Protein AF-A0A418KHU6-F1 (afdb_monomer_lite)

Sequence (121 aa):
MKYTPEALAAAVAASTSVAGVLRHLGVKPTGGSHAHLSRRIKALGLDTSHFTGRAHNKGQTSPRRLGWAEILVTRPPGSADWRPHDLRFLCPNCHSQTATWAGANRFGSRMPLPGTGDAAA

Secondary structure (DSSP, 8-state):
--S-HHHHHHHHHT-SSHHHHHHHTTPPP-TTHHHHHHHHHHHTT---TT--GGGTTTTPPPTT---HHHHEEEPPTT-----SS-EEE--TTT-TTSTT-TTTTTS---PPPTT------

Organism: NCBI:txid2293569

Structure (mmCIF, N/CA/C/O backbone):
data_AF-A0A418KHU6-F1
#
_entry.id   AF-A0A418KHU6-F1
#
loop_
_atom_site.group_PDB
_atom_site.id
_atom_site.type_symbol
_atom_site.label_atom_id
_atom_site.label_alt_id
_atom_site.label_comp_id
_atom_site.label_asym_id
_atom_site.label_entity_id
_atom_site.label_seq_id
_atom_site.pdbx_PDB_ins_code
_atom_site.Cartn_x
_atom_site.Cartn_y
_atom_site.Cartn_z
_atom_site.occupancy
_atom_site.B_iso_or_equiv
_atom_site.auth_seq_id
_atom_site.auth_comp_id
_atom_site.auth_asym_id
_atom_site.auth_atom_id
_atom_site.pdbx_PDB_model_num
ATOM 1 N N . MET A 1 1 ? -12.880 18.793 16.338 1.00 52.78 1 MET A N 1
ATOM 2 C CA . MET A 1 1 ? -12.699 17.323 16.252 1.00 52.78 1 MET A CA 1
ATOM 3 C C . MET A 1 1 ? -13.299 16.875 14.920 1.00 52.78 1 MET A C 1
ATOM 5 O O . MET A 1 1 ? -14.457 17.190 14.710 1.00 52.78 1 MET A O 1
ATOM 9 N N . LYS A 1 2 ? -12.538 16.292 13.973 1.00 66.50 2 LYS A N 1
ATOM 10 C CA . LYS A 1 2 ? -13.064 16.015 12.610 1.00 66.50 2 LYS A CA 1
ATOM 11 C C . LYS A 1 2 ? -13.844 14.699 12.472 1.00 66.50 2 LYS A C 1
ATOM 13 O O . LYS A 1 2 ? -14.635 14.595 11.548 1.00 66.50 2 LYS A O 1
ATOM 18 N N . TYR A 1 3 ? -13.654 13.735 13.376 1.00 74.38 3 TYR A N 1
ATOM 19 C CA . TYR A 1 3 ? -14.349 12.443 13.333 1.00 74.38 3 TYR A CA 1
ATOM 20 C C . TYR A 1 3 ? -14.814 12.070 14.731 1.00 74.38 3 TYR A C 1
ATOM 22 O O . TYR A 1 3 ? -14.064 12.247 15.700 1.00 74.38 3 TYR A O 1
ATOM 30 N N . THR A 1 4 ? -16.036 11.562 14.822 1.00 86.38 4 THR A N 1
ATOM 31 C CA . THR A 1 4 ? -16.531 10.950 16.048 1.00 86.38 4 THR A CA 1
ATOM 32 C C . THR A 1 4 ? -15.883 9.567 16.218 1.00 86.38 4 THR A C 1
ATOM 34 O O . THR A 1 4 ? -15.475 8.953 15.222 1.00 86.38 4 THR A O 1
ATOM 37 N N . PRO A 1 5 ? -15.699 9.081 17.458 1.00 84.62 5 PRO A N 1
ATOM 38 C CA . PRO A 1 5 ? -15.152 7.746 17.711 1.00 84.62 5 PRO A CA 1
ATOM 39 C C . PRO A 1 5 ? -15.917 6.639 16.974 1.00 84.62 5 PRO A C 1
ATOM 41 O O . PRO A 1 5 ? -15.302 5.718 16.442 1.00 84.62 5 PRO A O 1
ATOM 44 N N . GLU A 1 6 ? -17.238 6.778 16.871 1.00 88.25 6 GLU A N 1
ATOM 45 C CA . GLU A 1 6 ? -18.148 5.817 16.246 1.00 88.25 6 GLU A CA 1
ATOM 46 C C . GLU A 1 6 ? -17.935 5.769 14.730 1.00 88.25 6 GLU A C 1
ATOM 48 O O . GLU A 1 6 ? -17.797 4.692 14.150 1.00 88.25 6 GLU A O 1
ATOM 53 N N . ALA A 1 7 ? -17.815 6.937 14.088 1.00 88.50 7 ALA A N 1
ATOM 54 C CA . ALA A 1 7 ? -17.525 7.024 12.659 1.00 88.50 7 ALA A CA 1
ATOM 55 C C . ALA A 1 7 ? -16.151 6.422 12.325 1.00 88.50 7 ALA A C 1
ATOM 57 O O . ALA A 1 7 ? -15.979 5.775 11.291 1.00 88.50 7 ALA A O 1
ATOM 58 N N . LEU A 1 8 ? -15.167 6.605 13.210 1.00 90.06 8 LEU A N 1
ATOM 59 C CA . LEU A 1 8 ? -13.844 6.016 13.033 1.00 90.06 8 LEU A CA 1
ATOM 60 C C . LEU A 1 8 ? -13.872 4.490 13.190 1.00 90.06 8 LEU A C 1
ATOM 62 O O . LEU A 1 8 ? -13.240 3.800 12.394 1.00 90.06 8 LEU A O 1
ATOM 66 N N . ALA A 1 9 ? -14.613 3.966 14.168 1.00 91.19 9 ALA A N 1
ATOM 67 C CA . ALA A 1 9 ? -14.777 2.527 14.365 1.00 91.19 9 ALA A CA 1
ATOM 68 C C . ALA A 1 9 ? -15.445 1.861 13.152 1.00 91.19 9 ALA A C 1
ATOM 70 O O . ALA A 1 9 ? -14.919 0.878 12.626 1.00 91.19 9 ALA A O 1
ATOM 71 N N . ALA A 1 10 ? -16.534 2.446 12.641 1.00 91.25 10 ALA A N 1
ATOM 72 C CA . ALA A 1 10 ? -17.213 1.962 11.440 1.00 91.25 10 ALA A CA 1
ATOM 73 C C . ALA A 1 10 ? -16.279 1.953 10.215 1.00 91.25 10 ALA A C 1
ATOM 75 O O . ALA A 1 10 ? -16.197 0.962 9.490 1.00 91.25 10 ALA A O 1
ATOM 76 N N . ALA A 1 11 ? -15.504 3.024 10.021 1.00 92.50 11 ALA A N 1
ATOM 77 C CA . ALA A 1 11 ? -14.574 3.126 8.901 1.00 92.50 11 ALA A CA 1
ATOM 78 C C . ALA A 1 11 ? -13.397 2.135 8.997 1.00 92.50 11 ALA A C 1
ATOM 80 O O . ALA A 1 11 ? -12.929 1.643 7.967 1.00 92.50 11 ALA A O 1
ATOM 81 N N . VAL A 1 12 ? -12.915 1.836 10.210 1.00 93.75 12 VAL A N 1
ATOM 82 C CA . VAL A 1 12 ? -11.880 0.816 10.460 1.00 93.75 12 VAL A CA 1
ATOM 83 C C . VAL A 1 12 ? -12.412 -0.585 10.166 1.00 93.75 12 VAL A C 1
ATOM 85 O O . VAL A 1 12 ? -11.727 -1.349 9.489 1.00 93.75 12 VAL A O 1
ATOM 88 N N . ALA A 1 13 ? -13.637 -0.900 10.590 1.00 91.56 13 ALA A N 1
ATOM 89 C CA . ALA A 1 13 ? -14.275 -2.182 10.294 1.00 91.56 13 ALA A CA 1
ATOM 90 C C . ALA A 1 13 ? -14.501 -2.387 8.783 1.00 91.56 13 ALA A C 1
ATOM 92 O O . ALA A 1 13 ? -14.288 -3.479 8.265 1.00 91.56 13 ALA A O 1
ATOM 93 N N . ALA A 1 14 ? -14.857 -1.326 8.053 1.00 90.94 14 ALA A N 1
ATOM 94 C CA . ALA A 1 14 ? -15.098 -1.374 6.609 1.00 90.94 14 ALA A CA 1
ATOM 95 C C . ALA A 1 14 ? -13.822 -1.352 5.737 1.00 90.94 14 ALA A C 1
ATOM 97 O O . ALA A 1 14 ? -13.912 -1.427 4.511 1.00 90.94 14 ALA A O 1
ATOM 98 N N . SER A 1 15 ? -12.630 -1.207 6.329 1.00 92.44 15 SER A N 1
ATOM 99 C CA . SER A 1 15 ? -11.375 -1.000 5.594 1.00 92.44 15 SER A CA 1
ATOM 100 C C . SER A 1 15 ? -10.299 -2.012 5.970 1.00 92.44 15 SER A C 1
ATOM 102 O O . SER A 1 15 ? -10.216 -2.462 7.100 1.00 92.44 15 SER A O 1
ATOM 104 N N . THR A 1 16 ? -9.382 -2.289 5.041 1.00 90.75 16 THR A N 1
ATOM 105 C CA . THR A 1 16 ? -8.209 -3.162 5.258 1.00 90.75 16 THR A CA 1
ATOM 106 C C . THR A 1 16 ? -6.886 -2.390 5.356 1.00 90.75 16 THR A C 1
ATOM 108 O O . THR A 1 16 ? -5.800 -2.972 5.353 1.00 90.75 16 THR A O 1
ATOM 111 N N . SER A 1 17 ? -6.938 -1.054 5.388 1.00 90.94 17 SER A N 1
ATOM 112 C CA . SER A 1 17 ? -5.757 -0.190 5.511 1.00 90.94 17 SER A CA 1
ATOM 113 C C . SER A 1 17 ? -6.120 1.213 5.997 1.00 90.94 17 SER A C 1
ATOM 115 O O . SER A 1 17 ? -7.207 1.708 5.709 1.00 90.94 17 SER A O 1
ATOM 117 N N . VAL A 1 18 ? -5.166 1.917 6.620 1.00 89.94 18 VAL A N 1
ATOM 118 C CA . VAL A 1 18 ? -5.320 3.327 7.048 1.00 89.94 18 VAL A CA 1
ATOM 119 C C . VAL A 1 18 ? -5.680 4.249 5.874 1.00 89.94 18 VAL A C 1
ATOM 121 O O . VAL A 1 18 ? -6.464 5.181 6.026 1.00 89.94 18 VAL A O 1
ATOM 124 N N . ALA A 1 19 ? -5.134 3.981 4.683 1.00 89.44 19 ALA A N 1
ATOM 125 C CA . ALA A 1 19 ? -5.496 4.717 3.473 1.00 89.44 19 ALA A CA 1
ATOM 126 C C . ALA A 1 19 ? -6.952 4.448 3.050 1.00 89.44 19 ALA A C 1
ATOM 128 O O . ALA A 1 19 ? -7.628 5.360 2.587 1.00 89.44 19 ALA A O 1
ATOM 129 N N . GLY A 1 20 ? -7.435 3.213 3.229 1.00 89.94 20 GLY A N 1
ATOM 130 C CA . GLY A 1 20 ? -8.843 2.851 3.054 1.00 89.94 20 GLY A CA 1
ATOM 131 C C . GLY A 1 20 ? -9.752 3.616 4.006 1.00 89.94 20 GLY A C 1
ATOM 132 O O . GLY A 1 20 ? -10.712 4.220 3.546 1.00 89.94 20 GLY A O 1
ATOM 133 N N . VAL A 1 21 ? -9.375 3.708 5.284 1.00 91.62 21 VAL A N 1
ATOM 134 C CA . VAL A 1 21 ? -10.132 4.470 6.290 1.00 91.62 21 VAL A CA 1
ATOM 135 C C . VAL A 1 21 ? -10.233 5.948 5.901 1.00 91.62 21 VAL A C 1
ATOM 137 O O . VAL A 1 21 ? -11.312 6.526 5.953 1.00 91.62 21 VAL A O 1
ATOM 140 N N . LEU A 1 22 ? -9.135 6.563 5.445 1.00 90.88 22 LEU A N 1
ATOM 141 C CA . LEU A 1 22 ? -9.155 7.951 4.963 1.00 90.88 22 LEU A CA 1
ATOM 142 C C . LEU A 1 22 ? -10.098 8.137 3.769 1.00 90.88 22 LEU A C 1
ATOM 144 O O . LEU A 1 22 ? -10.844 9.113 3.740 1.00 90.88 22 LEU A O 1
ATOM 148 N N . ARG A 1 23 ? -10.094 7.199 2.811 1.00 90.31 23 ARG A N 1
ATOM 149 C CA . ARG A 1 23 ? -11.020 7.220 1.668 1.00 90.31 23 ARG A CA 1
ATOM 150 C C . ARG A 1 23 ? -12.471 7.059 2.111 1.00 90.31 23 ARG A C 1
ATOM 152 O O . ARG A 1 23 ? -13.319 7.800 1.633 1.00 90.31 23 ARG A O 1
ATOM 159 N N . HIS A 1 24 ? -12.738 6.140 3.036 1.00 90.19 24 HIS A N 1
ATOM 160 C CA . HIS A 1 24 ? -14.075 5.884 3.570 1.00 90.19 24 HIS A CA 1
ATOM 161 C C . HIS A 1 24 ? -14.637 7.106 4.307 1.00 90.19 24 HIS A C 1
ATOM 163 O O . HIS A 1 24 ? -15.805 7.441 4.164 1.00 90.19 24 HIS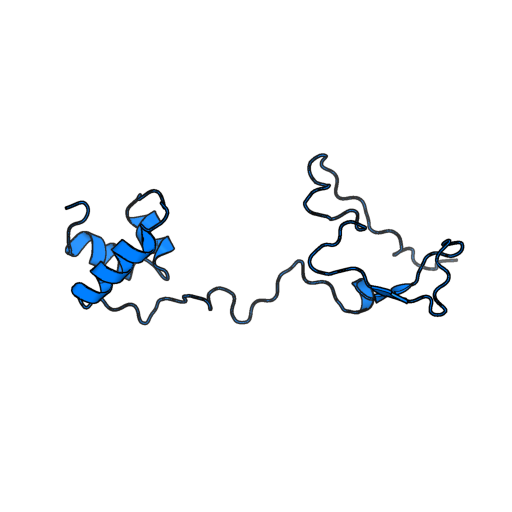 A O 1
ATOM 169 N N . LEU A 1 25 ? -13.781 7.828 5.033 1.00 89.44 25 LEU A N 1
ATOM 170 C CA . LEU A 1 25 ? -14.133 9.076 5.714 1.00 89.44 25 LEU A CA 1
ATOM 171 C C . LEU A 1 25 ? -14.158 10.305 4.778 1.00 89.44 25 LEU A C 1
ATOM 173 O O . LEU A 1 25 ? -14.375 11.419 5.251 1.00 89.44 25 LEU A O 1
ATOM 177 N N . GLY A 1 26 ? -13.891 10.145 3.474 1.00 87.94 26 GLY A N 1
ATOM 178 C CA . GLY A 1 26 ? -13.872 11.248 2.501 1.00 87.94 26 GLY A CA 1
ATOM 179 C C . GLY A 1 26 ? -12.733 12.255 2.709 1.00 87.94 26 GLY A C 1
ATOM 180 O O . GLY A 1 26 ? -12.801 13.399 2.262 1.00 87.94 26 GLY A O 1
ATOM 181 N N . VAL A 1 27 ? -11.673 11.859 3.412 1.00 86.44 27 VAL A N 1
ATOM 182 C CA . VAL A 1 27 ? -10.591 12.753 3.826 1.00 86.44 27 VAL A CA 1
ATOM 183 C C . VAL A 1 27 ? -9.503 12.751 2.771 1.00 86.44 27 VAL A C 1
ATOM 185 O O . VAL A 1 27 ? -8.879 11.722 2.505 1.00 86.44 27 VAL A O 1
ATOM 188 N N . LYS A 1 28 ? -9.209 13.927 2.212 1.00 84.31 28 LYS A N 1
ATOM 189 C CA . LYS A 1 28 ? -8.077 14.085 1.298 1.00 84.31 28 LYS A CA 1
ATOM 190 C C . LYS A 1 28 ? -6.766 13.722 2.020 1.00 84.31 28 LYS A C 1
ATOM 192 O O . LYS A 1 28 ? -6.458 14.346 3.041 1.00 84.31 28 LYS A O 1
ATOM 197 N N . PRO A 1 29 ? -5.973 12.765 1.506 1.00 84.44 29 PRO A N 1
ATOM 198 C CA . PRO A 1 29 ? -4.680 12.441 2.087 1.00 84.44 29 PRO A CA 1
ATOM 199 C C . PRO A 1 29 ? -3.741 13.643 1.974 1.00 84.44 29 PRO A C 1
ATOM 201 O O . PRO A 1 29 ? -3.456 14.131 0.882 1.00 84.44 29 PRO A O 1
ATOM 204 N N . THR A 1 30 ? -3.260 14.124 3.113 1.00 86.75 30 THR A N 1
ATOM 205 C CA . THR A 1 30 ? -2.203 15.138 3.213 1.00 86.75 30 THR A CA 1
ATOM 206 C C . THR A 1 30 ? -0.991 14.553 3.933 1.00 86.75 30 THR A C 1
ATOM 208 O O . THR A 1 30 ? -1.121 13.551 4.650 1.00 86.75 30 THR A O 1
ATOM 211 N N . GLY A 1 31 ? 0.191 15.153 3.755 1.00 79.12 31 GLY A N 1
ATOM 212 C CA . GLY A 1 31 ? 1.414 14.738 4.448 1.00 79.12 31 GLY A CA 1
ATOM 213 C C . GLY A 1 31 ? 1.218 14.786 5.966 1.00 79.12 31 GLY A C 1
ATOM 214 O O . GLY A 1 31 ? 1.179 15.859 6.551 1.00 79.12 31 GLY A O 1
ATOM 215 N N . GLY A 1 32 ? 1.011 13.625 6.594 1.00 86.19 32 GLY A N 1
ATOM 216 C CA . GLY A 1 32 ? 0.748 13.490 8.035 1.00 86.19 32 GLY A CA 1
ATOM 217 C C . GLY A 1 32 ? -0.661 13.015 8.417 1.00 86.19 32 GLY A C 1
ATOM 218 O O . GLY A 1 32 ? -0.852 12.539 9.538 1.00 86.19 32 GLY A O 1
ATOM 219 N N . SER A 1 33 ? -1.630 13.041 7.497 1.00 85.81 33 SER A N 1
ATOM 220 C CA . SER A 1 33 ? -3.007 12.562 7.739 1.00 85.81 33 SER A CA 1
ATOM 221 C C . SER A 1 33 ? -3.053 11.107 8.230 1.00 85.81 33 SER A C 1
ATOM 223 O O . SER A 1 33 ? -3.706 10.802 9.228 1.00 85.81 33 SER A O 1
ATOM 225 N N . HIS A 1 34 ? -2.272 10.227 7.602 1.00 88.62 34 HIS A N 1
ATOM 226 C CA . HIS A 1 34 ? -2.136 8.819 7.982 1.00 88.62 34 HIS A CA 1
ATOM 227 C C . HIS A 1 34 ? -1.589 8.640 9.404 1.00 88.62 34 HIS A C 1
ATOM 229 O O . HIS A 1 34 ? -2.115 7.840 10.175 1.00 88.62 34 HIS A O 1
ATOM 235 N N . ALA A 1 35 ? -0.549 9.398 9.764 1.00 89.75 35 ALA A N 1
ATOM 236 C CA . ALA A 1 35 ? 0.094 9.304 11.073 1.00 89.75 35 ALA A CA 1
ATOM 237 C C . ALA A 1 35 ? -0.815 9.827 12.192 1.00 89.75 35 ALA A C 1
ATOM 239 O O . ALA A 1 35 ? -0.835 9.277 13.292 1.00 89.75 35 ALA A O 1
ATOM 240 N N . HIS A 1 36 ? -1.580 10.889 11.925 1.00 89.50 36 HIS A N 1
ATOM 241 C CA . HIS A 1 36 ? -2.579 11.391 12.865 1.00 89.50 36 HIS A CA 1
ATOM 242 C C . HIS A 1 36 ? -3.701 10.371 13.088 1.00 89.50 36 HIS A C 1
ATOM 244 O O . HIS A 1 36 ? -4.031 10.057 14.231 1.00 89.50 36 HIS A O 1
ATOM 250 N N . LEU A 1 37 ? -4.231 9.793 12.007 1.00 89.31 37 LEU A N 1
ATOM 251 C CA . LEU A 1 37 ? -5.289 8.792 12.087 1.00 89.31 37 LEU A CA 1
ATOM 252 C C . LEU A 1 37 ? -4.824 7.516 12.802 1.00 89.31 37 LEU A C 1
ATOM 254 O O . LEU A 1 37 ? -5.514 7.026 13.688 1.00 89.31 37 LEU A O 1
ATOM 258 N N . SER A 1 38 ? -3.626 7.022 12.483 1.00 89.06 38 SER A N 1
ATOM 259 C CA . SER A 1 38 ? -3.055 5.829 13.117 1.00 89.06 38 SER A CA 1
ATOM 260 C C . SER A 1 38 ? -2.861 6.008 14.627 1.00 89.06 38 SER A C 1
ATOM 262 O O . SER A 1 38 ? -3.240 5.128 15.400 1.00 89.06 38 SER A O 1
ATOM 264 N N . ARG A 1 39 ? -2.369 7.175 15.072 1.00 91.88 39 ARG A N 1
ATOM 265 C CA . ARG A 1 39 ? -2.282 7.503 16.506 1.00 91.88 39 ARG A CA 1
ATOM 266 C C . ARG A 1 39 ? -3.650 7.488 17.179 1.00 91.88 39 ARG A C 1
ATOM 268 O O . ARG A 1 39 ? -3.770 7.004 18.300 1.00 91.88 39 ARG A O 1
ATOM 275 N N . ARG A 1 40 ? -4.681 7.993 16.498 1.00 90.31 40 ARG A N 1
ATOM 276 C CA . ARG A 1 40 ? -6.037 8.046 17.050 1.00 90.31 40 ARG A CA 1
ATOM 277 C C . ARG A 1 40 ? -6.678 6.665 17.167 1.00 90.31 40 ARG A C 1
ATOM 279 O O . ARG A 1 40 ? -7.266 6.384 18.202 1.00 90.31 40 ARG A O 1
ATOM 286 N N . ILE A 1 41 ? -6.525 5.817 16.152 1.00 91.62 41 ILE A N 1
ATOM 287 C CA . ILE A 1 41 ? -6.982 4.418 16.168 1.00 91.62 41 ILE A CA 1
ATOM 288 C C . ILE A 1 41 ? -6.359 3.679 17.359 1.00 91.62 41 ILE A C 1
ATOM 290 O O . ILE A 1 41 ? -7.079 3.061 18.138 1.00 91.62 41 ILE A O 1
ATOM 294 N N . LYS A 1 42 ? -5.041 3.830 17.560 1.00 91.25 42 LYS A N 1
ATOM 295 C CA . LYS A 1 42 ? -4.330 3.232 18.700 1.00 91.25 42 LYS A CA 1
ATOM 296 C C . LYS A 1 42 ? -4.829 3.763 20.047 1.00 91.25 42 LYS A C 1
ATOM 298 O O . LYS A 1 42 ? -5.019 2.983 20.969 1.00 91.25 42 LYS A O 1
ATOM 303 N N . ALA A 1 43 ? -5.062 5.072 20.156 1.00 91.31 43 ALA A N 1
ATOM 304 C CA . ALA A 1 43 ? -5.566 5.691 21.383 1.00 91.31 43 ALA A CA 1
ATOM 305 C C . ALA A 1 43 ? -6.991 5.243 21.756 1.00 91.31 43 ALA A C 1
ATOM 307 O O . ALA A 1 43 ? -7.355 5.308 22.923 1.00 91.31 43 ALA A O 1
ATOM 308 N N . LEU A 1 44 ? -7.790 4.812 20.777 1.00 90.38 44 LEU A N 1
ATOM 309 C CA . LEU A 1 44 ? -9.145 4.294 20.984 1.00 90.38 44 LEU A CA 1
ATOM 310 C C . LEU A 1 44 ? -9.190 2.767 21.140 1.00 90.38 44 LEU A C 1
ATOM 312 O O . LEU A 1 44 ? -10.270 2.224 21.339 1.00 90.38 44 LEU A O 1
ATOM 316 N N . GLY A 1 45 ? -8.051 2.074 21.031 1.00 91.12 45 GLY A N 1
ATOM 317 C CA . GLY A 1 45 ? -7.993 0.616 21.160 1.00 91.12 45 GLY A CA 1
ATOM 318 C C . GLY A 1 45 ? -8.770 -0.138 20.076 1.00 91.12 45 GLY A C 1
ATOM 319 O O . GLY A 1 45 ? -9.229 -1.248 20.322 1.00 91.12 45 GLY A O 1
ATOM 320 N N . LEU A 1 46 ? -8.947 0.457 18.892 1.00 90.38 46 LEU A N 1
ATOM 321 C CA . LEU A 1 46 ? -9.676 -0.182 17.796 1.00 90.38 46 LEU A CA 1
ATOM 322 C C . LEU A 1 46 ? -8.842 -1.312 17.184 1.00 90.38 46 LEU A C 1
ATOM 324 O O . LEU A 1 46 ? -7.657 -1.118 16.885 1.00 90.38 46 LEU A O 1
ATOM 328 N N . ASP A 1 47 ? -9.471 -2.466 16.959 1.00 89.94 47 ASP A N 1
ATOM 329 C CA . ASP A 1 47 ? -8.803 -3.591 16.312 1.00 89.94 47 ASP A CA 1
ATOM 330 C C . ASP A 1 47 ? -8.451 -3.263 14.854 1.00 89.94 47 ASP A C 1
ATOM 332 O O . ASP A 1 47 ? -9.247 -2.717 14.088 1.00 89.94 47 ASP A O 1
ATOM 336 N N . THR A 1 48 ? -7.215 -3.584 14.488 1.00 91.62 48 THR A N 1
ATOM 337 C CA . THR A 1 48 ? -6.665 -3.423 13.135 1.00 91.62 48 THR A CA 1
ATOM 338 C C . THR A 1 48 ? -5.905 -4.667 12.685 1.00 91.62 48 THR A C 1
ATOM 340 O O . THR A 1 48 ? -5.132 -4.604 11.729 1.00 91.62 48 THR A O 1
ATOM 343 N N . SER A 1 49 ? -6.109 -5.802 13.359 1.00 89.38 49 SER A N 1
ATOM 344 C CA . SER A 1 49 ? -5.477 -7.085 13.040 1.00 89.38 49 SER A CA 1
ATOM 345 C C . SER A 1 49 ? -5.718 -7.527 11.590 1.00 89.38 49 SER A C 1
ATOM 347 O O . SER A 1 49 ? -4.839 -8.115 10.962 1.00 89.38 49 SER A O 1
ATOM 349 N N . HIS A 1 50 ? -6.867 -7.162 11.016 1.00 89.06 50 HIS A N 1
ATOM 350 C CA . HIS A 1 50 ? -7.247 -7.432 9.628 1.00 89.06 50 HIS A CA 1
ATOM 351 C C . HIS A 1 50 ? -6.583 -6.507 8.598 1.00 89.06 50 HIS A C 1
ATOM 353 O O . HIS A 1 50 ? -6.790 -6.672 7.392 1.00 89.06 50 HIS A O 1
ATOM 359 N N . PHE A 1 51 ? -5.800 -5.510 9.019 1.00 91.44 51 PHE A N 1
ATOM 360 C CA . PHE A 1 51 ? -5.138 -4.606 8.083 1.00 91.44 51 PHE A CA 1
ATOM 361 C C . PHE A 1 51 ? -3.973 -5.311 7.382 1.00 91.44 51 PHE A C 1
ATOM 363 O O . PHE A 1 51 ? -3.042 -5.807 8.010 1.00 91.44 51 PHE A O 1
ATOM 370 N N . THR A 1 52 ? -3.957 -5.276 6.049 1.00 85.81 52 THR A N 1
ATOM 371 C CA . THR A 1 52 ? -2.919 -5.951 5.246 1.00 85.81 52 THR A CA 1
ATOM 372 C C . THR A 1 52 ? -1.577 -5.212 5.265 1.00 85.81 52 THR A C 1
ATOM 374 O O . THR A 1 52 ? -0.520 -5.801 5.027 1.00 85.81 52 THR A O 1
ATOM 377 N N . GLY A 1 53 ? -1.588 -3.904 5.546 1.00 82.75 53 GLY A N 1
ATOM 378 C CA . GLY A 1 53 ? -0.387 -3.073 5.644 1.00 82.75 53 GLY A CA 1
ATOM 379 C C . GLY A 1 53 ? 0.511 -3.158 4.400 1.00 82.75 53 GLY A C 1
ATOM 380 O O . GLY A 1 53 ? 0.080 -2.941 3.264 1.00 82.75 53 GLY A O 1
ATOM 381 N N . ARG A 1 54 ? 1.796 -3.473 4.610 1.00 77.25 54 ARG A N 1
ATOM 382 C CA . ARG A 1 54 ? 2.782 -3.640 3.522 1.00 77.25 54 ARG A CA 1
ATOM 383 C C . ARG A 1 54 ? 2.581 -4.926 2.709 1.00 77.25 54 ARG A C 1
ATOM 385 O O . ARG A 1 54 ? 3.195 -5.064 1.659 1.00 77.25 54 ARG A O 1
ATOM 392 N N . ALA A 1 55 ? 1.723 -5.840 3.158 1.00 80.38 55 ALA A N 1
ATOM 393 C CA . ALA A 1 55 ? 1.507 -7.146 2.544 1.00 80.38 55 ALA A CA 1
ATOM 394 C C . ALA A 1 55 ? 0.314 -7.195 1.569 1.00 80.38 55 ALA A C 1
ATOM 396 O O . ALA A 1 55 ? -0.062 -8.281 1.146 1.00 80.38 55 ALA A O 1
ATOM 397 N N . HIS A 1 56 ? -0.263 -6.059 1.162 1.00 79.62 56 HIS A N 1
ATOM 398 C CA . HIS A 1 56 ? -1.397 -6.030 0.220 1.00 79.62 56 HIS A CA 1
ATOM 399 C C . HIS A 1 56 ? -1.109 -6.705 -1.138 1.00 79.62 56 HIS A C 1
ATOM 401 O O . HIS A 1 56 ? -2.028 -7.225 -1.760 1.00 79.62 56 HIS A O 1
ATOM 407 N N . ASN A 1 57 ? 0.160 -6.747 -1.559 1.00 80.50 57 ASN A N 1
ATOM 408 C CA . ASN A 1 57 ? 0.616 -7.468 -2.755 1.00 80.50 57 ASN A CA 1
ATOM 409 C C . ASN A 1 57 ? 1.408 -8.744 -2.416 1.00 80.50 57 ASN A C 1
ATOM 411 O O . ASN A 1 57 ? 2.090 -9.293 -3.279 1.00 80.50 57 ASN A O 1
ATOM 415 N N . LYS A 1 58 ? 1.405 -9.210 -1.159 1.00 81.38 58 LYS A N 1
ATOM 416 C CA . LYS A 1 58 ? 2.171 -10.403 -0.776 1.00 81.38 58 LYS A CA 1
ATOM 417 C C . LYS A 1 58 ? 1.635 -11.612 -1.545 1.00 81.38 58 LYS A C 1
ATOM 419 O O . LYS A 1 58 ? 0.434 -11.847 -1.569 1.00 81.38 58 LYS A O 1
ATOM 424 N N . GLY A 1 59 ? 2.537 -12.356 -2.181 1.00 85.00 59 GLY A N 1
ATOM 425 C CA . GLY A 1 59 ? 2.186 -13.485 -3.048 1.00 85.00 59 GLY A CA 1
ATOM 426 C C . GLY A 1 59 ? 1.771 -13.087 -4.467 1.00 85.00 59 GLY A C 1
ATOM 427 O O . GLY A 1 59 ? 1.649 -13.958 -5.320 1.00 85.00 59 GLY A O 1
ATOM 428 N N . GLN A 1 60 ? 1.614 -11.792 -4.754 1.00 78.50 60 GLN A N 1
ATOM 429 C CA . GLN A 1 60 ? 1.368 -11.307 -6.106 1.00 78.50 60 GLN A CA 1
ATOM 430 C C . GLN A 1 60 ? 2.682 -10.896 -6.764 1.00 78.50 60 GLN A C 1
ATOM 432 O O . GLN A 1 60 ? 3.509 -10.191 -6.181 1.00 78.50 60 GLN A O 1
ATOM 437 N N . THR A 1 61 ? 2.857 -11.319 -8.011 1.00 79.31 61 THR A N 1
ATOM 438 C CA . THR A 1 61 ? 3.955 -10.856 -8.860 1.00 79.31 61 THR A CA 1
ATOM 439 C C . THR A 1 61 ? 3.424 -9.761 -9.774 1.00 79.31 61 THR A C 1
ATOM 441 O O . THR A 1 61 ? 2.308 -9.862 -10.277 1.00 79.31 61 THR A O 1
ATOM 444 N N . SER A 1 62 ? 4.204 -8.697 -9.987 1.00 76.94 62 SER A N 1
ATOM 445 C CA . SER A 1 62 ? 3.810 -7.641 -10.924 1.00 76.94 62 SER A CA 1
ATOM 446 C C . SER A 1 62 ? 3.568 -8.244 -12.313 1.00 76.94 62 SER A C 1
ATOM 448 O O . SER A 1 62 ? 4.461 -8.929 -12.816 1.00 76.94 62 SER A O 1
ATOM 450 N N . PRO A 1 63 ? 2.447 -7.932 -12.986 1.00 74.31 63 PRO A N 1
ATOM 451 C CA . PRO A 1 63 ? 2.220 -8.363 -14.367 1.00 74.31 63 PRO A CA 1
ATOM 452 C C . PRO A 1 63 ? 3.224 -7.739 -15.349 1.00 74.31 63 PRO A C 1
ATOM 454 O O . PRO A 1 63 ? 3.291 -8.138 -16.502 1.00 74.31 63 PRO A O 1
ATOM 457 N N . ARG A 1 64 ? 4.002 -6.743 -14.901 1.00 73.88 64 ARG A N 1
ATOM 458 C CA . ARG A 1 64 ? 5.083 -6.109 -15.669 1.00 73.88 64 ARG A CA 1
ATOM 459 C C . ARG A 1 64 ? 6.469 -6.660 -15.327 1.00 73.88 64 ARG A C 1
ATOM 461 O O . ARG A 1 64 ? 7.463 -6.107 -15.785 1.00 73.88 64 ARG A O 1
ATOM 468 N N . ARG A 1 65 ? 6.571 -7.669 -14.455 1.00 74.88 65 ARG A N 1
ATOM 469 C CA . ARG A 1 65 ? 7.860 -8.277 -14.119 1.00 74.88 65 ARG A CA 1
ATOM 470 C C . ARG A 1 65 ? 8.334 -9.097 -15.314 1.00 74.88 65 ARG A C 1
ATOM 472 O O . ARG A 1 65 ? 7.716 -10.107 -15.627 1.00 74.88 65 ARG A O 1
ATOM 479 N N . LEU A 1 66 ? 9.442 -8.682 -15.915 1.00 75.38 66 LEU A N 1
ATOM 480 C CA . LEU A 1 66 ? 10.075 -9.434 -16.991 1.00 75.38 66 LEU A CA 1
ATOM 481 C C . LEU A 1 66 ? 10.787 -10.687 -16.469 1.00 75.38 66 LEU A C 1
ATOM 483 O O . LEU A 1 66 ? 11.320 -10.711 -15.350 1.00 75.38 66 LEU A O 1
ATOM 487 N N . GLY A 1 67 ? 10.795 -11.726 -17.298 1.00 78.69 67 GLY A N 1
ATOM 488 C CA . GLY A 1 67 ? 11.619 -12.911 -17.120 1.00 78.69 67 GLY A CA 1
ATOM 489 C C . GLY A 1 67 ? 13.101 -12.610 -17.343 1.00 78.69 67 GLY A C 1
ATOM 490 O O . GLY A 1 67 ? 13.483 -11.602 -17.934 1.00 78.69 67 GLY A O 1
ATOM 491 N N . TRP A 1 68 ? 13.968 -13.510 -16.879 1.00 80.81 68 TRP A N 1
ATOM 492 C CA . TRP A 1 68 ? 15.414 -13.353 -17.055 1.00 80.81 68 TRP A CA 1
ATOM 493 C C . TRP A 1 68 ? 15.813 -13.313 -18.538 1.00 80.81 68 TRP A C 1
ATOM 495 O O . TRP A 1 68 ? 16.681 -12.525 -18.887 1.00 80.81 68 TRP A O 1
ATOM 505 N N . ALA A 1 69 ? 15.147 -14.079 -19.409 1.00 81.12 69 ALA A N 1
ATOM 506 C CA . ALA A 1 69 ? 15.414 -14.095 -20.851 1.00 81.12 69 ALA A CA 1
ATOM 507 C C . ALA A 1 69 ? 15.055 -12.766 -21.543 1.00 81.12 69 ALA A C 1
ATOM 509 O O . ALA A 1 69 ? 15.671 -12.386 -22.529 1.00 81.12 69 ALA A O 1
ATOM 510 N N . GLU A 1 70 ? 14.084 -12.031 -20.999 1.00 78.06 70 GLU A N 1
ATOM 511 C CA . GLU A 1 70 ? 1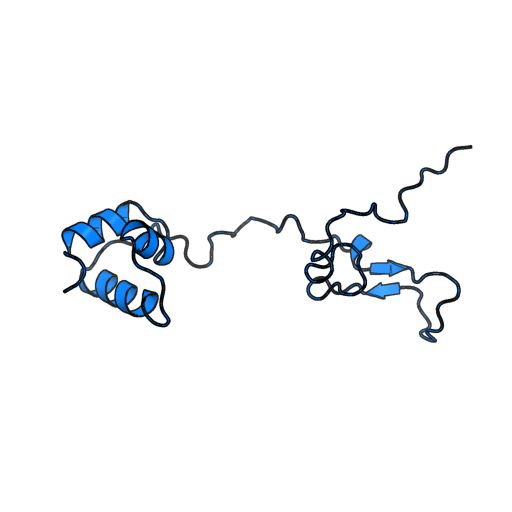3.685 -10.711 -21.500 1.00 78.06 70 GLU A CA 1
ATOM 512 C C . GLU A 1 70 ? 14.587 -9.589 -20.954 1.00 78.06 70 GLU A C 1
ATOM 514 O O . GLU A 1 70 ? 14.699 -8.518 -21.546 1.00 78.06 70 GLU A O 1
ATOM 519 N N . ILE A 1 71 ? 15.234 -9.823 -19.808 1.00 79.81 71 ILE A N 1
ATOM 520 C CA . ILE A 1 71 ? 16.187 -8.896 -19.184 1.00 79.81 71 ILE A CA 1
ATOM 521 C C . ILE A 1 71 ? 17.592 -9.078 -19.768 1.00 79.81 71 ILE A C 1
ATOM 523 O O . ILE A 1 71 ? 18.325 -8.105 -19.934 1.00 79.81 71 ILE A O 1
ATOM 527 N N . LEU A 1 72 ? 17.985 -10.316 -20.049 1.00 83.38 72 LEU A N 1
ATOM 528 C CA . LEU A 1 72 ? 19.291 -10.696 -20.568 1.00 83.38 72 LEU A CA 1
ATOM 529 C C . LEU A 1 72 ? 19.167 -10.953 -22.066 1.00 83.38 72 LEU A C 1
ATOM 531 O O . LEU A 1 72 ? 19.014 -12.089 -22.504 1.00 83.38 72 LEU A O 1
ATOM 535 N N . VAL A 1 73 ? 19.213 -9.876 -22.845 1.00 78.88 73 VAL A N 1
ATOM 536 C CA . VAL A 1 73 ? 19.051 -9.941 -24.301 1.00 78.88 73 VAL A CA 1
ATOM 537 C C . VAL A 1 73 ? 20.402 -9.956 -24.994 1.00 78.88 73 VAL A C 1
ATOM 539 O O . VAL A 1 73 ? 21.364 -9.353 -24.516 1.00 78.88 73 VAL A O 1
ATOM 542 N N . THR A 1 74 ? 20.481 -10.605 -26.149 1.00 81.38 74 THR A N 1
ATOM 543 C CA . THR A 1 74 ? 21.656 -10.496 -27.011 1.00 81.38 74 THR A CA 1
ATOM 544 C C . THR A 1 74 ? 21.719 -9.109 -27.638 1.00 81.38 74 THR A C 1
ATOM 546 O O . THR A 1 74 ? 20.712 -8.500 -28.008 1.00 81.38 74 THR A O 1
ATOM 549 N N . ARG A 1 75 ? 22.927 -8.582 -27.749 1.00 78.56 75 ARG A N 1
ATOM 550 C CA . ARG A 1 75 ? 23.218 -7.314 -28.396 1.00 78.56 75 ARG A CA 1
ATOM 551 C C . ARG A 1 75 ? 23.002 -7.452 -29.907 1.00 78.56 75 ARG A C 1
ATOM 553 O O . ARG A 1 75 ? 23.368 -8.482 -30.471 1.00 78.56 75 ARG A O 1
ATOM 560 N N . PRO A 1 76 ? 22.426 -6.435 -30.573 1.00 76.00 76 PRO A N 1
ATOM 561 C CA . PRO A 1 76 ? 22.273 -6.474 -32.019 1.00 76.00 76 PRO A CA 1
ATOM 562 C C . PRO A 1 76 ? 23.638 -6.527 -32.722 1.00 76.00 76 PRO A C 1
ATOM 564 O O . PRO A 1 76 ? 24.580 -5.866 -32.258 1.00 76.00 76 PRO A O 1
ATOM 567 N N . PRO A 1 77 ? 23.749 -7.248 -33.851 1.00 77.38 77 PRO A N 1
ATOM 568 C CA . PRO A 1 77 ? 24.964 -7.247 -34.656 1.00 77.38 77 PRO A CA 1
ATOM 569 C C . PRO A 1 77 ? 25.293 -5.822 -35.129 1.00 77.38 77 PRO A C 1
ATOM 571 O O . PRO A 1 77 ? 24.402 -5.059 -35.499 1.00 77.38 77 PRO A O 1
ATOM 574 N N . GLY A 1 78 ? 26.577 -5.448 -35.087 1.00 78.00 78 GLY A N 1
ATOM 575 C CA . GLY A 1 78 ? 27.048 -4.110 -35.480 1.00 78.00 78 GLY A CA 1
ATOM 576 C C . GLY A 1 78 ? 26.973 -3.034 -34.387 1.00 78.00 78 GLY A C 1
ATOM 577 O O . GLY A 1 78 ? 27.221 -1.861 -34.655 1.00 78.00 78 GLY A O 1
ATOM 578 N N . SER A 1 79 ? 26.654 -3.398 -33.144 1.00 75.94 79 SER A N 1
ATOM 579 C CA . SER A 1 79 ? 26.713 -2.466 -32.013 1.00 75.94 79 SER A CA 1
ATOM 580 C C . SER A 1 79 ? 28.153 -2.007 -31.736 1.00 75.94 79 SER A C 1
ATOM 582 O O . SER A 1 79 ? 29.021 -2.837 -31.486 1.00 75.94 79 SER A O 1
ATOM 584 N N . ALA A 1 80 ? 28.383 -0.691 -31.650 1.00 78.44 80 ALA A N 1
ATOM 585 C CA . ALA A 1 80 ? 29.689 -0.046 -31.402 1.00 78.44 80 ALA A CA 1
ATOM 586 C C . ALA A 1 80 ? 30.253 -0.221 -29.971 1.00 78.44 80 ALA A C 1
ATOM 588 O O . ALA A 1 80 ? 31.055 0.575 -29.488 1.00 78.44 80 ALA A O 1
ATOM 589 N N . ASP A 1 81 ? 29.782 -1.234 -29.258 1.00 71.81 81 ASP A N 1
ATOM 590 C CA . ASP A 1 81 ? 30.150 -1.510 -27.879 1.00 71.81 81 ASP A CA 1
ATOM 591 C C . ASP A 1 81 ? 31.264 -2.564 -27.877 1.00 71.81 81 ASP A C 1
ATOM 593 O O . ASP A 1 81 ? 31.135 -3.613 -28.500 1.00 71.81 81 ASP A O 1
ATOM 597 N N . TRP A 1 82 ? 32.375 -2.281 -27.203 1.00 74.06 82 TRP A N 1
ATOM 598 C CA . TRP A 1 82 ? 33.600 -3.087 -27.281 1.00 74.06 82 TRP A CA 1
ATOM 599 C C . TRP A 1 82 ? 33.671 -4.207 -26.241 1.00 74.06 82 TRP A C 1
ATOM 601 O O . TRP A 1 82 ? 34.689 -4.887 -26.117 1.00 74.06 82 TRP A O 1
ATOM 611 N N . ARG A 1 83 ? 32.612 -4.402 -25.448 1.00 78.00 83 ARG A N 1
ATOM 612 C CA . ARG A 1 83 ? 32.596 -5.449 -24.421 1.00 78.00 83 ARG A CA 1
ATOM 613 C C . ARG A 1 83 ? 32.602 -6.853 -25.055 1.00 78.00 83 ARG A C 1
ATOM 615 O O . ARG A 1 83 ? 31.857 -7.052 -26.016 1.00 78.00 83 ARG A O 1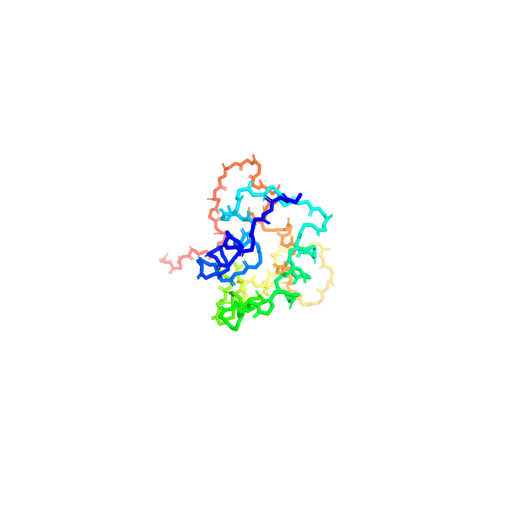
ATOM 622 N N . PRO A 1 84 ? 33.333 -7.839 -24.493 1.00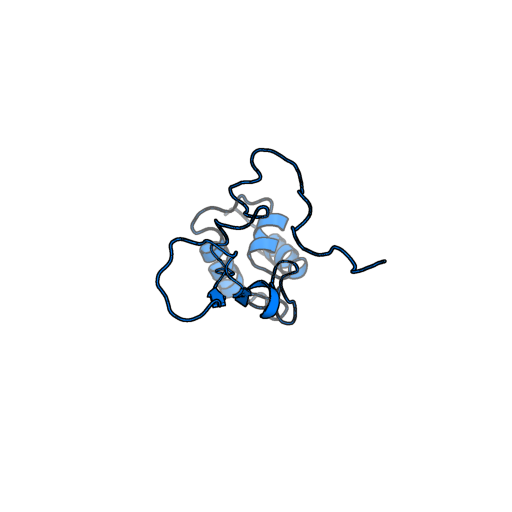 72.62 84 PRO A N 1
ATOM 623 C CA . PRO A 1 84 ? 33.590 -9.135 -25.147 1.00 72.62 84 PRO A CA 1
ATOM 624 C C . PRO A 1 84 ? 32.396 -10.094 -25.247 1.00 72.62 84 PRO A C 1
ATOM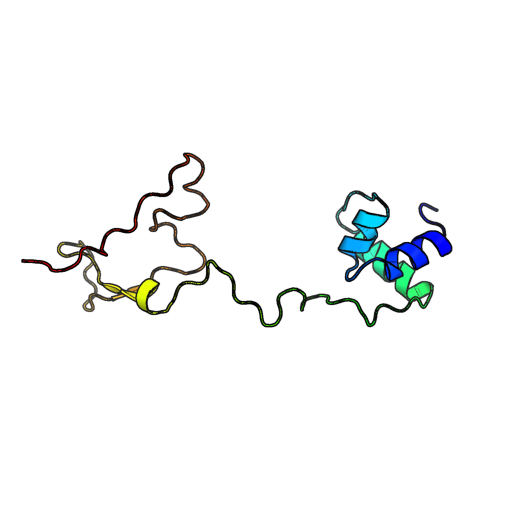 626 O O . PRO A 1 84 ? 32.472 -11.081 -25.969 1.00 72.62 84 PRO A O 1
ATOM 629 N N . HIS A 1 85 ? 31.322 -9.859 -24.488 1.00 78.69 85 HIS A N 1
ATOM 630 C CA . HIS A 1 85 ? 30.167 -10.757 -24.429 1.00 78.69 85 HIS A CA 1
ATOM 631 C C . HIS A 1 85 ? 28.928 -10.091 -25.006 1.00 78.69 85 HIS A C 1
ATOM 633 O O . HIS A 1 85 ? 28.588 -8.976 -24.613 1.00 78.69 85 HIS A O 1
ATOM 639 N N . ASP A 1 86 ? 28.189 -10.796 -25.857 1.00 77.62 86 ASP A N 1
ATOM 640 C CA . ASP A 1 86 ? 26.998 -10.257 -26.522 1.00 77.62 86 ASP A CA 1
ATOM 641 C C . ASP A 1 86 ? 25.791 -10.078 -25.596 1.00 77.62 86 ASP A C 1
ATOM 643 O O . ASP A 1 86 ? 24.737 -9.643 -26.043 1.00 77.62 86 ASP A O 1
ATOM 647 N N . LEU A 1 87 ? 25.917 -10.349 -24.298 1.00 76.69 87 LEU A N 1
ATOM 648 C CA . LEU A 1 87 ? 24.817 -10.205 -23.354 1.00 76.69 87 LEU A CA 1
ATOM 649 C C . LEU A 1 87 ? 24.639 -8.752 -22.896 1.00 76.69 87 LEU A C 1
ATOM 651 O O . LEU A 1 87 ? 25.552 -8.126 -22.353 1.00 76.69 87 LEU A O 1
ATOM 655 N N . ARG A 1 88 ? 23.426 -8.224 -23.048 1.00 73.62 88 ARG A N 1
ATOM 656 C CA . ARG A 1 88 ? 23.014 -6.895 -22.592 1.00 73.62 88 ARG A CA 1
ATOM 657 C C . ARG A 1 88 ? 21.973 -7.027 -21.486 1.00 73.62 88 ARG A C 1
ATOM 659 O O . ARG A 1 88 ? 20.952 -7.684 -21.655 1.00 73.62 88 ARG A O 1
ATOM 666 N N . PHE A 1 89 ? 22.207 -6.340 -20.369 1.00 73.75 89 PHE A N 1
ATOM 667 C CA . PHE A 1 89 ? 21.241 -6.242 -19.276 1.00 73.75 89 PHE A CA 1
ATOM 668 C C . PHE A 1 89 ? 20.260 -5.091 -19.518 1.00 73.75 89 PHE A C 1
ATOM 670 O O . PHE A 1 89 ? 20.637 -3.916 -19.569 1.00 73.75 89 PHE A O 1
ATOM 677 N N . LEU A 1 90 ? 18.985 -5.424 -19.639 1.00 70.38 90 LEU A N 1
ATOM 678 C CA . LEU A 1 90 ? 17.887 -4.489 -19.777 1.00 70.38 90 LEU A CA 1
ATOM 679 C C . LEU A 1 90 ? 17.285 -4.228 -18.389 1.00 70.38 90 LEU A C 1
ATOM 681 O O . LEU A 1 90 ? 16.549 -5.048 -17.853 1.00 70.38 90 LEU A O 1
ATOM 685 N N . CYS A 1 91 ? 17.629 -3.087 -17.783 1.00 66.19 91 CYS A N 1
ATOM 686 C CA . CYS A 1 91 ? 17.279 -2.799 -16.389 1.00 66.19 91 CYS A CA 1
ATOM 687 C C . CYS A 1 91 ? 15.758 -2.878 -16.121 1.00 66.19 91 CYS A C 1
ATOM 689 O O . CYS A 1 91 ? 15.044 -2.012 -16.632 1.00 66.19 91 CYS A O 1
ATOM 691 N N . PRO A 1 92 ? 15.285 -3.793 -15.242 1.00 57.53 92 PRO A N 1
ATOM 692 C CA . PRO A 1 92 ? 13.867 -4.017 -14.950 1.00 57.53 92 PRO A CA 1
ATOM 693 C C . PRO A 1 92 ? 13.105 -2.813 -14.394 1.00 57.53 92 PRO A C 1
ATOM 695 O O . PRO A 1 92 ? 11.881 -2.745 -14.466 1.00 57.53 92 PRO A O 1
ATOM 698 N N . ASN A 1 93 ? 13.835 -1.854 -13.824 1.00 52.41 93 ASN A N 1
ATOM 699 C CA . ASN A 1 93 ? 13.262 -0.692 -13.154 1.00 52.41 93 ASN A CA 1
ATOM 700 C C . ASN A 1 93 ? 13.357 0.590 -13.999 1.00 52.41 93 ASN A C 1
ATOM 702 O O . ASN A 1 93 ? 12.501 1.462 -13.890 1.00 52.41 93 ASN A O 1
ATOM 706 N N . CYS A 1 94 ? 14.379 0.703 -14.858 1.00 60.22 94 CYS A N 1
ATOM 707 C CA . CYS A 1 94 ? 14.599 1.898 -15.673 1.00 60.22 94 CYS A CA 1
ATOM 708 C C . CYS A 1 94 ? 14.195 1.721 -17.138 1.00 60.22 94 CYS A C 1
ATOM 710 O O . CYS A 1 94 ? 13.759 2.713 -17.701 1.00 60.22 94 CYS A O 1
ATOM 712 N N . HIS A 1 95 ? 14.319 0.524 -17.738 1.00 64.31 95 HIS A N 1
ATOM 713 C CA . HIS A 1 95 ? 13.861 0.106 -19.081 1.00 64.31 95 HIS A CA 1
ATOM 714 C C . HIS A 1 95 ? 13.801 1.174 -20.202 1.00 64.31 95 HIS A C 1
ATOM 716 O O . HIS A 1 95 ? 13.050 1.007 -21.160 1.00 64.31 95 HIS A O 1
ATOM 722 N N . SER A 1 96 ? 14.619 2.232 -20.148 1.00 59.53 96 SER A N 1
ATOM 723 C CA . SER A 1 96 ? 14.537 3.417 -21.024 1.00 59.53 96 SER A CA 1
ATOM 724 C C . SER A 1 96 ? 14.835 3.108 -22.489 1.00 59.53 96 SER A C 1
ATOM 726 O O . SER A 1 96 ? 14.604 3.930 -23.365 1.00 59.53 96 SER A O 1
ATOM 728 N N . GLN A 1 97 ? 15.349 1.906 -22.735 1.00 58.62 97 GLN A N 1
ATOM 729 C CA . GLN A 1 97 ? 15.711 1.374 -24.039 1.00 58.62 97 GLN A CA 1
ATOM 730 C C . GLN A 1 97 ? 14.641 0.412 -24.596 1.00 58.62 97 GLN A C 1
ATOM 732 O O . GLN A 1 97 ? 14.867 -0.187 -25.641 1.00 58.62 97 GLN A O 1
ATOM 737 N N . THR A 1 98 ? 13.503 0.227 -23.907 1.00 60.81 98 THR A N 1
ATOM 738 C CA . THR A 1 98 ? 12.345 -0.550 -24.396 1.00 60.81 98 THR A CA 1
ATOM 739 C C . THR A 1 98 ? 11.235 0.364 -24.904 1.00 60.81 98 THR A C 1
ATOM 741 O O . THR A 1 98 ? 10.988 1.422 -24.325 1.00 60.81 98 THR A O 1
ATOM 744 N N . ALA A 1 99 ? 10.501 -0.079 -25.930 1.00 53.28 99 ALA A N 1
ATOM 745 C CA . ALA A 1 99 ? 9.337 0.640 -26.457 1.00 53.28 99 ALA A CA 1
ATOM 746 C C . ALA A 1 99 ? 8.180 0.757 -25.440 1.00 53.28 99 ALA A C 1
ATOM 748 O O . ALA A 1 99 ? 7.358 1.661 -25.527 1.00 53.28 99 ALA A O 1
ATOM 749 N N . THR A 1 100 ? 8.127 -0.131 -24.443 1.00 52.69 100 THR A N 1
ATOM 750 C CA . THR A 1 100 ? 7.089 -0.173 -23.398 1.00 52.69 100 THR A CA 1
ATOM 751 C C . THR A 1 100 ? 7.378 0.734 -22.196 1.00 52.69 100 THR A C 1
ATOM 753 O O . THR A 1 100 ? 6.666 0.674 -21.191 1.00 52.69 100 THR A O 1
ATOM 756 N N . TRP A 1 101 ? 8.435 1.551 -22.245 1.00 61.22 101 TRP A N 1
ATOM 757 C CA . TRP A 1 101 ? 8.842 2.395 -21.124 1.00 61.22 101 TRP A CA 1
ATOM 758 C C . TRP A 1 101 ? 7.787 3.455 -20.773 1.00 61.22 101 TRP A C 1
ATOM 760 O O . TRP A 1 101 ? 7.302 4.201 -21.624 1.00 61.22 101 TRP A O 1
ATOM 770 N N . ALA A 1 102 ? 7.470 3.566 -19.479 1.00 55.34 102 ALA A N 1
ATOM 771 C CA . ALA A 1 102 ? 6.389 4.402 -18.953 1.00 55.34 102 ALA A CA 1
ATOM 772 C C . ALA A 1 102 ? 6.496 5.899 -19.314 1.00 55.34 102 ALA A C 1
ATOM 774 O O . ALA A 1 102 ? 5.477 6.582 -19.362 1.00 55.34 102 ALA A O 1
ATOM 775 N N . GLY A 1 103 ? 7.699 6.416 -19.596 1.00 53.69 103 GLY A N 1
ATOM 776 C CA . GLY A 1 103 ? 7.894 7.802 -20.033 1.00 53.69 103 GLY A CA 1
ATOM 777 C C . GLY A 1 103 ? 7.789 8.034 -21.548 1.00 53.69 103 GLY A C 1
ATOM 778 O O . GLY A 1 103 ? 7.672 9.194 -21.953 1.00 53.69 103 GLY A O 1
ATOM 779 N N . ALA A 1 104 ? 7.793 6.969 -22.365 1.00 52.81 104 ALA A N 1
ATOM 780 C CA . ALA A 1 104 ? 7.563 7.012 -23.815 1.00 52.81 104 ALA A CA 1
ATOM 781 C C . ALA A 1 104 ? 6.064 6.965 -24.163 1.00 52.81 104 ALA A C 1
ATOM 783 O O . ALA A 1 104 ? 5.654 7.432 -25.220 1.00 52.81 104 ALA A O 1
ATOM 784 N N . ASN A 1 105 ? 5.220 6.508 -23.232 1.00 47.09 105 ASN A N 1
ATOM 785 C CA . ASN A 1 105 ? 3.769 6.385 -23.402 1.00 47.09 105 ASN A CA 1
ATOM 786 C C . ASN A 1 105 ? 2.999 7.727 -23.317 1.00 47.09 105 ASN A C 1
ATOM 788 O O . ASN A 1 105 ? 1.827 7.754 -22.950 1.00 47.09 105 ASN A O 1
ATOM 792 N N . ARG A 1 106 ? 3.651 8.855 -23.636 1.00 49.59 106 ARG A N 1
ATOM 793 C CA . ARG A 1 106 ? 2.975 10.148 -23.880 1.00 49.59 106 ARG A CA 1
ATOM 794 C C . ARG A 1 106 ? 2.348 10.197 -25.275 1.00 49.59 106 ARG A C 1
ATOM 796 O O . ARG A 1 106 ? 1.467 11.011 -25.518 1.00 49.59 106 ARG A O 1
ATOM 803 N N . PHE A 1 107 ? 2.786 9.307 -26.162 1.00 41.38 107 PHE A N 1
ATOM 804 C CA . PHE A 1 107 ? 2.289 9.158 -27.521 1.00 41.38 107 PHE A CA 1
ATOM 805 C C . PHE A 1 107 ? 1.828 7.710 -27.679 1.00 41.38 107 PHE A C 1
ATOM 807 O O . PHE A 1 107 ? 2.635 6.799 -27.838 1.00 41.38 107 PHE A O 1
ATOM 814 N N . GLY A 1 108 ? 0.528 7.485 -27.495 1.00 43.94 108 GLY A N 1
ATOM 815 C CA . GLY A 1 108 ? -0.055 6.151 -27.437 1.00 43.94 108 GLY A CA 1
ATOM 816 C C . GLY A 1 108 ? 0.200 5.337 -28.704 1.00 43.94 108 GLY A C 1
ATOM 817 O O . GLY A 1 108 ? -0.264 5.690 -29.780 1.00 43.94 108 GLY A O 1
ATOM 818 N N . SER A 1 109 ? 0.907 4.221 -28.563 1.00 42.69 109 SER A N 1
ATOM 819 C CA . SER A 1 109 ? 0.707 3.001 -29.350 1.00 42.69 109 SER A CA 1
ATOM 820 C C . SER A 1 109 ? 1.556 1.880 -28.751 1.00 42.69 109 SER A C 1
ATOM 822 O O . SER A 1 109 ? 2.746 2.026 -28.481 1.00 42.69 109 SER A O 1
ATOM 824 N N . ARG A 1 110 ? 0.921 0.736 -28.493 1.00 42.47 110 ARG A N 1
ATOM 825 C CA . ARG A 1 110 ? 1.595 -0.497 -28.089 1.00 42.47 110 ARG A CA 1
ATOM 826 C C . ARG A 1 110 ? 2.247 -1.078 -29.345 1.00 42.47 110 ARG A C 1
ATOM 828 O O . ARG A 1 110 ? 1.582 -1.796 -30.081 1.00 42.47 110 ARG A O 1
ATOM 835 N N . MET A 1 111 ? 3.498 -0.722 -29.632 1.00 46.41 111 MET A N 1
ATOM 836 C CA . MET A 1 111 ? 4.222 -1.346 -30.745 1.00 46.41 111 MET A CA 1
ATOM 837 C C . MET A 1 111 ? 4.563 -2.809 -30.411 1.00 46.41 111 MET A C 1
ATOM 839 O O . MET A 1 111 ? 4.911 -3.094 -29.258 1.00 46.41 111 MET A O 1
ATOM 843 N N . PRO A 1 112 ? 4.467 -3.739 -31.380 1.00 47.03 112 PRO A N 1
ATOM 844 C CA . PRO A 1 112 ? 4.879 -5.124 -31.183 1.00 47.03 112 PRO A CA 1
ATOM 845 C C . PRO A 1 112 ? 6.378 -5.212 -30.880 1.00 47.03 112 PRO A C 1
ATOM 847 O O . PRO A 1 112 ? 7.177 -4.440 -31.414 1.00 47.03 112 PRO A O 1
ATOM 850 N N . LEU A 1 113 ? 6.755 -6.161 -30.021 1.00 48.16 113 LEU A N 1
ATOM 851 C CA . LEU A 1 113 ? 8.154 -6.464 -29.730 1.00 48.16 113 LEU A CA 1
ATOM 852 C C . LEU A 1 113 ? 8.844 -6.991 -31.004 1.00 48.16 113 LEU A C 1
ATOM 854 O O . LEU A 1 113 ? 8.272 -7.844 -31.684 1.00 48.16 113 LEU A O 1
ATOM 858 N N . PRO A 1 114 ? 10.063 -6.536 -31.334 1.00 41.75 114 PRO A N 1
ATOM 859 C CA . PRO A 1 114 ? 10.820 -7.124 -32.428 1.00 41.75 114 PRO A CA 1
ATOM 860 C C . PRO A 1 114 ? 11.330 -8.509 -32.004 1.00 41.75 114 PRO A C 1
ATOM 862 O O . PRO A 1 114 ? 12.095 -8.605 -31.045 1.00 41.75 114 PRO A O 1
ATOM 865 N N . GLY A 1 115 ? 10.923 -9.571 -32.711 1.00 47.59 115 GLY A N 1
ATOM 866 C CA . GLY A 1 115 ? 11.619 -10.865 -32.642 1.00 47.59 115 GLY A CA 1
ATOM 867 C C . GLY A 1 115 ? 10.785 -12.144 -32.526 1.00 47.59 115 GLY A C 1
ATOM 868 O O . GLY A 1 115 ? 11.379 -13.213 -32.558 1.00 47.59 115 GLY A O 1
ATOM 869 N N . THR A 1 116 ? 9.453 -12.103 -32.442 1.00 45.34 116 THR A N 1
ATOM 870 C CA . THR A 1 116 ? 8.629 -13.326 -32.571 1.00 45.34 116 THR A CA 1
ATOM 871 C C . THR A 1 116 ? 8.197 -13.507 -34.025 1.00 45.34 116 THR A C 1
ATOM 873 O O . THR A 1 116 ? 7.033 -13.313 -34.368 1.00 45.34 116 THR A O 1
ATOM 876 N N . GLY A 1 117 ? 9.166 -13.756 -34.903 1.00 38.75 117 GLY A N 1
ATOM 877 C CA . GLY A 1 117 ? 8.919 -14.236 -36.258 1.00 38.75 117 GLY A CA 1
ATOM 878 C C . GLY A 1 117 ? 9.243 -15.719 -36.290 1.00 38.75 117 GLY A C 1
ATOM 879 O O . GLY A 1 117 ? 10.410 -16.082 -36.166 1.00 38.75 117 GLY A O 1
ATOM 880 N N . ASP A 1 118 ? 8.208 -16.546 -36.397 1.00 37.66 118 ASP A N 1
ATOM 881 C CA . ASP A 1 118 ? 8.326 -17.976 -36.647 1.00 37.66 118 ASP A CA 1
ATOM 882 C C . ASP A 1 118 ? 9.220 -18.228 -37.869 1.00 37.66 118 ASP A C 1
ATOM 884 O O . ASP A 1 118 ? 9.029 -17.637 -38.934 1.00 37.66 118 ASP A O 1
ATOM 888 N N . ALA A 1 119 ? 10.197 -19.121 -37.709 1.00 39.72 119 ALA A N 1
ATOM 889 C CA . ALA A 1 119 ? 10.900 -19.723 -38.829 1.00 39.72 119 ALA A CA 1
ATOM 890 C C . ALA A 1 119 ? 9.919 -20.658 -39.551 1.00 39.72 119 ALA A C 1
ATOM 892 O O . ALA A 1 119 ? 9.698 -21.791 -39.123 1.00 39.72 119 ALA A O 1
ATOM 893 N N . ALA A 1 120 ? 9.301 -20.163 -40.620 1.00 33.81 120 ALA A N 1
ATOM 894 C CA . ALA A 1 120 ? 8.519 -20.956 -41.553 1.00 33.81 120 ALA A CA 1
ATOM 895 C C . ALA A 1 120 ? 9.008 -20.704 -42.985 1.00 33.81 120 ALA A C 1
ATOM 897 O O . ALA A 1 120 ? 9.146 -19.549 -43.391 1.00 33.81 120 ALA A O 1
ATOM 898 N N . ALA A 1 121 ? 9.160 -21.826 -43.699 1.00 32.34 121 ALA A N 1
ATOM 899 C CA . ALA A 1 121 ? 9.667 -22.048 -45.060 1.00 32.34 121 ALA A CA 1
ATOM 900 C C . ALA A 1 121 ? 11.192 -22.195 -45.188 1.00 32.34 121 ALA A C 1
ATOM 902 O O . ALA A 1 121 ? 11.919 -21.179 -45.170 1.00 32.34 121 ALA A O 1
#

pLDDT: mean 74.87, std 16.82, range [32.34, 93.75]

Radius of gyration: 24.15 Å; chains: 1; bounding box: 52×39×66 Å

Foldseek 3Di:
DLDDPVLQLVLL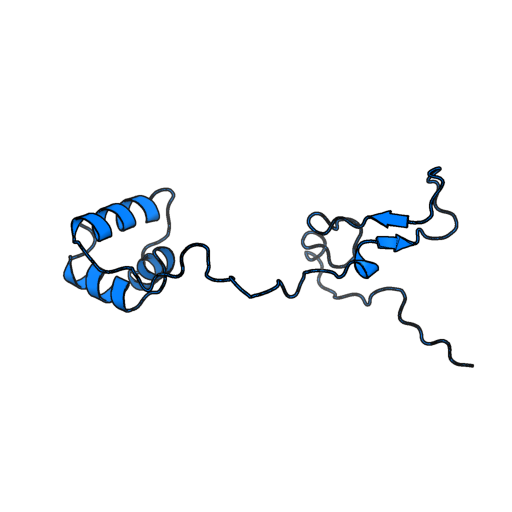VVDQALVSSCVSSVHDDDDCSSVVSVVVCVVSVRDNVSRCPPNPCPVPDPPLQDDPDVQFDFADPPDPDPDPGRTDGQDSVQNVVDCPGPVNPPPDDDDDDPDPDDPDD